Protein AF-A0A7S1F8K9-F1 (afdb_monomer)

Sequence (118 aa):
DEYELAQPRIRKLGMEPAPYLAFTSVLGFLLGFRTSQAFSRFWGGASAVYELTGGLYMAASNLMAFAHHGQASRDEIESFKQTIARLMSLLSAMMLTHLEGTDAMSPETGYDLLDLGS

Radius of gyration: 30.6 Å; Cα contacts (8 Å, |Δi|>4): 18; chains: 1; bounding box: 91×30×68 Å

Foldseek 3Di:
DDDPPPDPPPPPPPDDCVVVVVVVVVVVVVVVVVVVVVVVVVVVVVVVLVVVLVVLVVVLVVVLVVLVPDPDDPVVSVVVNVVSVVVSVVVNVLVVCVVVVVCVVDVVVNVVVVVPDD

Secondary structure (DSSP, 8-state):
----------------HHHHHHHHHHHHHHHHHHHHHHHHHHHHHHHHHHHHHHHHHHHHHHHHHHHHTSSS-HHHHHHHHHHHHHHHHHHHHHHHHHHTTGGGT-TTTTTTTT----

pLDDT: mean 79.93, std 15.25, range [38.28, 96.12]

Solvent-accessible surface area (backbone atoms only — not comparable to full-atom values): 7039 Å² total; per-residue (Å²): 130,88,77,89,71,77,74,77,85,69,75,74,71,89,67,68,64,63,65,56,52,54,51,50,50,54,47,50,51,52,50,51,52,52,48,52,55,51,50,52,50,50,51,54,51,54,52,50,54,51,51,50,53,50,50,51,52,52,52,53,50,52,52,50,54,53,52,68,76,48,93,66,55,72,67,57,40,51,53,49,48,54,50,52,52,51,53,53,51,50,52,52,50,51,55,50,47,57,70,72,44,54,59,80,76,39,81,76,54,67,61,47,77,76,54,82,78,124

Organism: Noctiluca scintillans (NCBI:txid2966)

Mean predicted aligned error: 12.71 Å

Nearest PDB structures (foldseek):
  4jlr-assembly2_C  TM=8.244E-01  e=2.618E+00  unclassified
  1jad-assembly1_B  TM=7.298E-01  e=5.157E+00  Meleagris gallopavo
  4dci-assembly2_H  TM=6.594E-01  e=5.157E+00  Parasynechococcus marenigrum WH 8102

Structure (mmCIF, N/CA/C/O backbone):
data_AF-A0A7S1F8K9-F1
#
_entry.id   AF-A0A7S1F8K9-F1
#
loop_
_atom_site.group_PDB
_atom_site.id
_atom_site.type_symbol
_atom_site.label_atom_id
_atom_site.label_alt_id
_atom_site.label_comp_id
_atom_site.label_asym_id
_atom_site.label_entity_id
_atom_site.label_seq_id
_atom_site.pdbx_PDB_ins_code
_atom_site.Cartn_x
_atom_site.Cartn_y
_atom_site.Cartn_z
_atom_site.occupancy
_atom_site.B_iso_or_equiv
_atom_site.auth_seq_id
_atom_site.auth_comp_id
_atom_site.auth_asym_id
_atom_site.auth_atom_id
_atom_site.pdbx_PDB_model_num
ATOM 1 N N . ASP A 1 1 ? 63.567 -21.023 -25.067 1.00 44.44 1 ASP A N 1
ATOM 2 C CA . ASP A 1 1 ? 63.054 -20.222 -26.194 1.00 44.44 1 ASP A CA 1
ATOM 3 C C . ASP A 1 1 ? 61.816 -20.915 -26.752 1.00 44.44 1 ASP A C 1
ATOM 5 O O . ASP A 1 1 ? 61.927 -21.773 -27.611 1.00 44.44 1 ASP A O 1
ATOM 9 N N . GLU A 1 2 ? 60.631 -20.798 -26.142 1.00 55.94 2 GLU A N 1
ATOM 10 C CA . GLU A 1 2 ? 59.872 -19.539 -25.987 1.00 55.94 2 GLU A CA 1
ATOM 11 C C . GLU A 1 2 ? 59.784 -18.908 -27.387 1.00 55.94 2 GLU A C 1
ATOM 13 O O . GLU A 1 2 ? 60.768 -18.392 -27.892 1.00 55.94 2 GLU A O 1
ATOM 18 N N . TYR A 1 3 ? 58.746 -19.132 -28.191 1.00 55.50 3 TYR A N 1
ATOM 19 C CA . TYR A 1 3 ? 57.438 -18.496 -28.067 1.00 55.50 3 TYR A CA 1
ATOM 20 C C . TYR A 1 3 ? 56.454 -19.146 -29.072 1.00 55.50 3 TYR A C 1
ATOM 22 O O . TYR A 1 3 ? 56.029 -18.522 -30.042 1.00 55.50 3 TYR A O 1
ATOM 30 N N . GLU A 1 4 ? 56.036 -20.397 -28.855 1.00 58.25 4 GLU A N 1
ATOM 31 C CA . GLU A 1 4 ? 54.765 -20.887 -29.421 1.00 58.25 4 GLU A CA 1
ATOM 32 C C . GLU A 1 4 ? 53.612 -20.368 -28.549 1.00 58.25 4 GLU A C 1
ATOM 34 O O . GLU A 1 4 ? 52.949 -21.106 -27.822 1.00 58.25 4 GLU A O 1
ATOM 39 N N . LEU A 1 5 ? 53.386 -19.051 -28.576 1.00 59.19 5 LEU A N 1
ATOM 40 C CA . LEU A 1 5 ? 52.175 -18.481 -27.998 1.00 59.19 5 LEU A CA 1
ATOM 41 C C . LEU A 1 5 ? 51.022 -18.780 -28.948 1.00 59.19 5 LEU A C 1
ATOM 43 O O . LEU A 1 5 ? 50.772 -18.060 -29.916 1.00 59.19 5 LEU A O 1
ATOM 47 N N . ALA A 1 6 ? 50.343 -19.885 -28.643 1.00 59.34 6 ALA A N 1
ATOM 48 C CA . ALA A 1 6 ? 49.021 -20.232 -29.122 1.00 59.34 6 ALA A CA 1
ATOM 49 C C . ALA A 1 6 ? 48.145 -18.976 -29.172 1.00 59.34 6 ALA A C 1
ATOM 51 O O . ALA A 1 6 ? 47.660 -18.492 -28.149 1.00 59.34 6 ALA A O 1
ATOM 52 N N . GLN A 1 7 ? 47.962 -18.424 -30.373 1.00 64.19 7 GLN A N 1
ATOM 53 C CA . GLN A 1 7 ? 47.040 -17.318 -30.553 1.00 64.19 7 GLN A CA 1
ATOM 54 C C . GLN A 1 7 ? 45.641 -17.839 -30.217 1.00 64.19 7 GLN A C 1
ATOM 56 O O . GLN A 1 7 ? 45.171 -18.777 -30.875 1.00 64.19 7 GLN A O 1
ATOM 61 N N . PRO A 1 8 ? 44.955 -17.283 -29.204 1.00 58.97 8 PRO A N 1
ATOM 62 C CA . PRO A 1 8 ? 43.599 -17.693 -28.922 1.00 58.97 8 PRO A CA 1
ATOM 63 C C . PRO A 1 8 ? 42.761 -17.279 -30.132 1.00 58.97 8 PRO A C 1
ATOM 65 O O . PRO A 1 8 ? 42.616 -16.096 -30.439 1.00 58.97 8 PRO A O 1
ATOM 68 N N . ARG A 1 9 ? 42.237 -18.277 -30.853 1.00 61.25 9 ARG A N 1
ATOM 69 C CA . ARG A 1 9 ? 41.324 -18.134 -31.994 1.00 61.25 9 ARG A CA 1
ATOM 70 C C . ARG A 1 9 ? 39.967 -17.622 -31.503 1.00 61.25 9 ARG A C 1
ATOM 72 O O . ARG A 1 9 ? 38.937 -18.259 -31.698 1.00 61.25 9 ARG A O 1
ATOM 79 N N . ILE A 1 10 ? 39.949 -16.470 -30.843 1.00 65.62 10 ILE A N 1
ATOM 80 C CA . ILE A 1 10 ? 38.723 -15.731 -30.589 1.00 65.62 10 ILE A CA 1
ATOM 81 C C . ILE A 1 10 ? 38.434 -15.018 -31.898 1.00 65.62 10 ILE A C 1
ATOM 83 O O . ILE A 1 10 ? 38.943 -13.934 -32.178 1.00 65.62 10 ILE A O 1
ATOM 87 N N . ARG A 1 11 ? 37.664 -15.696 -32.752 1.00 62.69 11 ARG A N 1
ATOM 88 C CA . ARG A 1 11 ? 37.062 -15.104 -33.940 1.00 62.69 11 ARG A CA 1
ATOM 89 C C . ARG A 1 11 ? 36.274 -13.892 -33.447 1.00 62.69 11 ARG A C 1
ATOM 91 O O . ARG A 1 11 ? 35.196 -14.060 -32.885 1.00 62.69 11 ARG A O 1
ATOM 98 N N . LYS A 1 12 ? 36.836 -12.687 -33.592 1.00 61.19 12 LYS A N 1
ATOM 99 C CA . LYS A 1 12 ? 36.096 -11.446 -33.375 1.00 61.19 12 LYS A CA 1
ATOM 100 C C . LYS A 1 12 ? 34.967 -11.473 -34.394 1.00 61.19 12 LYS A C 1
ATOM 102 O O . LYS A 1 12 ? 35.197 -11.274 -35.584 1.00 61.19 12 LYS A O 1
ATOM 107 N N . LEU A 1 13 ? 33.778 -11.863 -33.938 1.00 62.75 13 LEU A N 1
ATOM 108 C CA . LEU A 1 13 ? 32.545 -11.728 -34.695 1.00 62.75 13 LEU A CA 1
ATOM 109 C C . LEU A 1 13 ? 32.526 -10.262 -35.133 1.00 62.75 13 LEU A C 1
ATOM 111 O O . LEU A 1 13 ? 32.627 -9.395 -34.269 1.00 62.75 13 LEU A O 1
ATOM 115 N N . GLY A 1 14 ? 32.564 -9.998 -36.442 1.00 63.53 14 GLY A N 1
ATOM 116 C CA . GLY A 1 14 ? 32.732 -8.665 -37.037 1.00 63.53 14 GLY A CA 1
ATOM 117 C C . GLY A 1 14 ? 31.523 -7.757 -36.816 1.00 63.53 14 GLY A C 1
ATOM 118 O O . GLY A 1 14 ? 30.951 -7.241 -37.766 1.00 63.53 14 GLY A O 1
ATOM 119 N N . MET A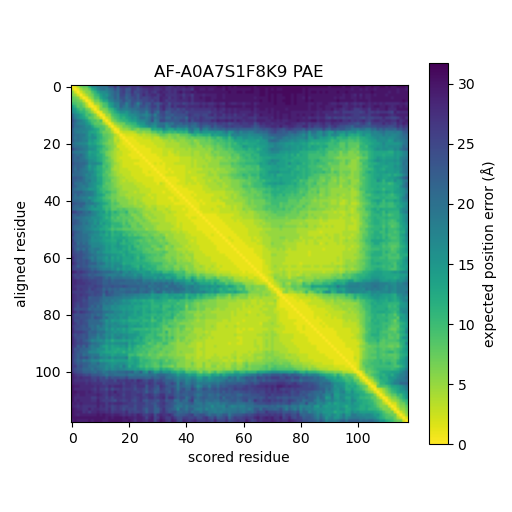 1 15 ? 31.095 -7.626 -35.566 1.00 66.31 15 MET A N 1
ATOM 120 C CA . MET A 1 15 ? 30.051 -6.734 -35.114 1.00 66.31 15 MET A CA 1
ATOM 121 C C . MET A 1 15 ? 30.705 -5.387 -34.841 1.00 66.31 15 MET A C 1
ATOM 123 O O . MET A 1 15 ? 31.571 -5.264 -33.972 1.00 66.31 15 MET A O 1
ATOM 127 N N . GLU A 1 16 ? 30.309 -4.380 -35.607 1.00 75.81 16 GLU A N 1
ATOM 128 C CA . GLU A 1 16 ? 30.687 -3.005 -35.324 1.00 75.81 16 GLU A CA 1
ATOM 129 C C . GLU A 1 16 ? 30.108 -2.612 -33.945 1.00 75.81 16 GLU A C 1
ATOM 131 O O . GLU A 1 16 ? 28.929 -2.867 -33.686 1.00 75.81 16 GLU A O 1
ATOM 136 N N . PRO A 1 17 ? 30.895 -2.029 -33.022 1.00 77.88 17 PRO A N 1
ATOM 137 C CA . PRO A 1 17 ? 30.419 -1.717 -31.670 1.00 77.88 17 PRO A CA 1
ATOM 138 C C . PRO A 1 17 ? 29.412 -0.554 -31.643 1.00 77.88 17 PRO A C 1
ATOM 140 O O . PRO A 1 17 ? 28.638 -0.429 -30.695 1.00 77.88 17 PRO A O 1
ATOM 143 N N . ALA A 1 18 ? 29.393 0.286 -32.682 1.00 82.12 18 ALA A N 1
ATOM 144 C CA . ALA A 1 18 ? 28.529 1.459 -32.790 1.00 82.12 18 ALA A CA 1
ATOM 145 C C . ALA A 1 18 ? 27.014 1.149 -32.703 1.00 82.12 18 ALA A C 1
ATOM 147 O O . ALA A 1 18 ? 26.348 1.741 -31.849 1.00 82.12 18 ALA A O 1
ATOM 148 N N . PRO A 1 19 ? 26.441 0.213 -33.491 1.00 86.44 19 PRO A N 1
ATOM 149 C CA . PRO A 1 19 ? 25.023 -0.140 -33.387 1.00 86.44 19 PRO A CA 1
ATOM 150 C C . PRO A 1 19 ? 24.647 -0.730 -32.023 1.00 86.44 19 PRO A C 1
ATOM 152 O O . PRO A 1 19 ? 23.567 -0.443 -31.513 1.00 86.44 19 PRO A O 1
ATOM 155 N N . TYR A 1 20 ? 25.535 -1.504 -31.392 1.00 87.25 20 TYR A N 1
ATOM 156 C CA . TYR A 1 20 ? 25.281 -2.076 -30.066 1.00 87.25 20 TYR A CA 1
ATOM 157 C C . TYR A 1 20 ? 25.228 -1.001 -28.971 1.00 87.25 20 TYR A C 1
ATOM 159 O O . TYR A 1 20 ? 24.355 -1.040 -28.101 1.00 87.25 20 TYR A O 1
ATOM 167 N N . LEU A 1 21 ? 26.121 -0.010 -29.035 1.00 89.56 21 LEU A N 1
ATOM 168 C CA . LEU A 1 21 ? 26.129 1.126 -28.111 1.00 89.56 21 LEU A CA 1
ATOM 169 C C . LEU A 1 21 ? 24.886 2.004 -28.279 1.00 89.56 21 LEU A C 1
ATOM 171 O O . LEU A 1 21 ? 24.259 2.359 -27.283 1.00 89.56 21 LEU A O 1
ATOM 175 N N . ALA A 1 22 ? 24.498 2.307 -29.522 1.00 89.81 22 ALA A N 1
ATOM 176 C CA . ALA A 1 22 ? 23.282 3.066 -29.811 1.00 89.81 22 ALA A CA 1
ATO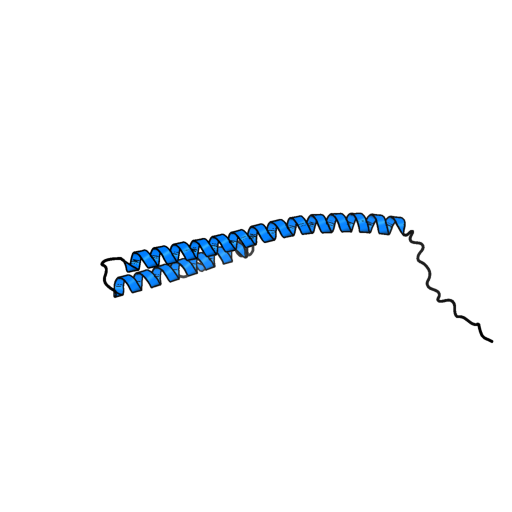M 177 C C . ALA A 1 22 ? 22.016 2.320 -29.355 1.00 89.81 22 ALA A C 1
ATOM 179 O O . ALA A 1 22 ? 21.105 2.913 -28.784 1.00 89.81 22 ALA A O 1
ATOM 180 N N . PHE A 1 23 ? 21.967 1.003 -29.550 1.00 91.50 23 PHE A N 1
ATOM 181 C CA . PHE A 1 23 ? 20.854 0.184 -29.080 1.00 91.50 23 PHE A CA 1
ATOM 182 C C . PHE A 1 23 ? 20.779 0.141 -27.548 1.00 91.50 23 PHE A C 1
ATOM 184 O O . PHE A 1 23 ? 19.717 0.354 -26.964 1.00 91.50 23 PHE A O 1
ATOM 191 N N . THR A 1 24 ? 21.916 -0.070 -26.883 1.00 93.12 24 THR A N 1
ATOM 192 C CA . THR A 1 24 ? 21.996 -0.126 -25.417 1.00 93.12 24 THR A CA 1
ATOM 193 C C . THR A 1 24 ? 21.674 1.225 -24.778 1.00 93.12 24 THR A C 1
ATOM 195 O O . THR A 1 24 ? 21.047 1.257 -23.723 1.00 93.12 24 THR A O 1
ATOM 198 N N . SER A 1 25 ? 22.040 2.346 -25.409 1.00 91.50 25 SER A N 1
ATOM 199 C CA . SER A 1 25 ? 21.710 3.680 -24.895 1.00 91.50 25 SER A CA 1
ATOM 200 C C . SER A 1 25 ? 20.209 3.970 -24.974 1.00 91.50 25 SER A C 1
ATOM 202 O O . SER A 1 25 ? 19.627 4.431 -23.991 1.00 91.50 25 SER A O 1
ATOM 204 N N . VAL A 1 26 ? 19.558 3.623 -26.090 1.00 95.25 26 VAL A N 1
ATOM 205 C CA . VAL A 1 26 ? 18.100 3.744 -26.248 1.00 95.25 26 VAL A CA 1
ATOM 206 C C . VAL A 1 26 ? 17.369 2.834 -25.260 1.00 95.25 26 VAL A C 1
ATOM 208 O O . VAL A 1 26 ? 16.430 3.279 -24.600 1.00 95.25 26 VAL A O 1
ATOM 211 N N . LEU A 1 27 ? 17.819 1.586 -25.099 1.00 95.38 27 LEU A N 1
ATOM 212 C CA . LEU A 1 27 ? 17.263 0.672 -24.100 1.00 95.38 27 LEU A CA 1
ATOM 213 C C . LEU A 1 27 ? 17.454 1.185 -22.674 1.00 95.38 27 LEU A C 1
ATOM 215 O O . LEU A 1 27 ? 16.517 1.124 -21.884 1.00 95.38 27 LEU A O 1
ATOM 219 N N . GLY A 1 28 ? 18.636 1.708 -22.346 1.00 94.56 28 GLY A N 1
ATOM 220 C CA . GLY A 1 28 ? 18.925 2.279 -21.034 1.00 94.56 28 GLY A CA 1
ATOM 221 C C . GLY A 1 28 ? 18.000 3.451 -20.711 1.00 94.56 28 GLY A C 1
ATOM 222 O O . GLY A 1 28 ? 17.412 3.493 -19.630 1.00 94.56 28 GLY A O 1
ATOM 223 N N . PHE A 1 29 ? 17.796 4.353 -21.674 1.00 94.94 29 PHE A N 1
ATOM 224 C CA . PHE A 1 29 ? 16.850 5.459 -21.536 1.00 94.94 29 PHE A CA 1
ATOM 225 C C . PHE A 1 29 ? 15.409 4.964 -21.349 1.00 94.94 29 PHE A C 1
ATOM 227 O O . PHE A 1 29 ? 14.730 5.372 -20.406 1.00 94.94 29 PHE A O 1
ATOM 234 N N . LEU A 1 30 ? 14.946 4.056 -22.213 1.00 95.75 30 LEU A N 1
ATOM 235 C CA . LEU A 1 30 ? 13.575 3.547 -22.177 1.00 95.75 30 LEU A CA 1
ATOM 236 C C . LEU A 1 30 ? 13.290 2.771 -20.888 1.00 95.75 30 LEU A C 1
ATOM 238 O O . LEU A 1 30 ? 12.229 2.942 -20.285 1.00 95.75 30 LEU A O 1
ATOM 242 N N . LEU A 1 31 ? 14.242 1.954 -20.436 1.00 96.12 31 LEU A N 1
ATOM 243 C CA . LEU A 1 31 ? 14.139 1.210 -19.187 1.00 96.12 31 LEU A CA 1
ATOM 244 C C . LEU A 1 31 ? 14.085 2.158 -17.988 1.00 96.12 31 LEU A C 1
ATOM 246 O O . LEU A 1 31 ? 13.216 1.997 -17.133 1.00 96.12 31 LEU A O 1
ATOM 250 N N . GLY A 1 32 ? 14.957 3.168 -17.944 1.00 95.69 32 GLY A N 1
ATOM 251 C CA . GLY A 1 32 ? 14.945 4.186 -16.894 1.00 95.69 32 GLY A CA 1
ATOM 252 C C . GLY A 1 32 ? 13.617 4.944 -16.841 1.00 95.69 32 GLY A C 1
ATOM 253 O O . 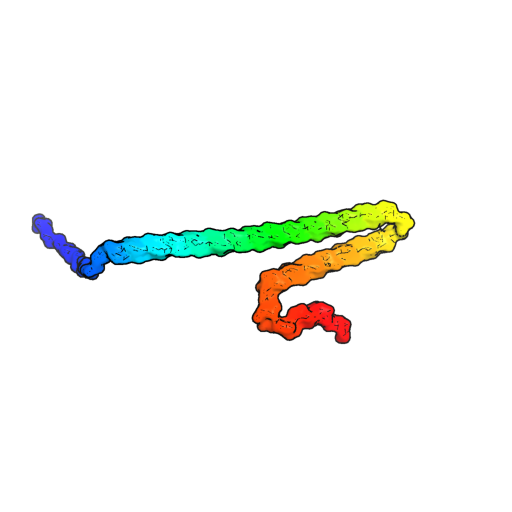GLY A 1 32 ? 13.004 5.048 -15.779 1.00 95.69 32 GLY A O 1
ATOM 254 N N . PHE A 1 33 ? 13.114 5.393 -17.993 1.00 93.94 33 PHE A N 1
ATOM 255 C CA . PHE A 1 33 ? 11.842 6.110 -18.082 1.00 93.94 33 PHE A CA 1
ATOM 256 C C . PHE A 1 33 ? 10.648 5.241 -17.667 1.00 93.94 33 PHE A C 1
ATOM 258 O O . PHE A 1 33 ? 9.807 5.670 -16.875 1.00 93.94 33 PHE A O 1
ATOM 265 N N . ARG A 1 34 ? 10.594 3.988 -18.135 1.00 94.12 34 ARG A N 1
ATOM 266 C CA . ARG A 1 34 ? 9.548 3.031 -17.746 1.00 94.12 34 ARG A CA 1
ATOM 267 C C . ARG A 1 34 ? 9.589 2.734 -16.249 1.00 94.12 34 ARG A C 1
ATOM 269 O O . ARG A 1 34 ? 8.542 2.687 -15.607 1.00 94.12 34 ARG A O 1
ATOM 276 N N . THR A 1 35 ? 10.786 2.557 -15.698 1.00 95.00 35 THR A N 1
ATOM 277 C CA . THR A 1 35 ? 10.981 2.276 -14.271 1.00 95.00 35 THR A CA 1
ATOM 278 C C . THR A 1 35 ? 10.550 3.465 -13.425 1.00 95.00 35 THR A C 1
ATOM 280 O O . THR A 1 35 ? 9.840 3.279 -12.445 1.00 95.00 35 THR A O 1
ATOM 283 N N . SER A 1 36 ? 10.893 4.688 -13.835 1.00 93.31 36 SER A N 1
ATOM 284 C CA . SER A 1 36 ? 10.465 5.911 -13.151 1.00 93.31 36 SER A CA 1
ATOM 285 C C . SER A 1 36 ? 8.937 6.038 -13.099 1.00 93.31 36 SER A C 1
ATOM 287 O O . SER A 1 36 ? 8.374 6.284 -12.032 1.00 93.31 36 SER A O 1
ATOM 289 N N . GLN A 1 37 ? 8.248 5.781 -14.217 1.00 93.00 37 GLN A N 1
ATOM 290 C CA . GLN A 1 37 ? 6.783 5.793 -14.245 1.00 93.00 37 GLN A CA 1
ATOM 291 C C . GLN A 1 37 ? 6.167 4.703 -13.362 1.00 93.00 37 GLN A C 1
ATOM 293 O O . GLN A 1 37 ? 5.226 4.975 -12.615 1.00 93.00 37 GLN A O 1
ATOM 298 N N . ALA A 1 38 ? 6.691 3.477 -13.424 1.00 91.62 38 ALA A N 1
ATOM 299 C CA . ALA A 1 38 ? 6.216 2.377 -12.589 1.00 91.62 38 ALA A CA 1
ATOM 300 C C . ALA A 1 38 ? 6.430 2.672 -11.096 1.00 91.62 38 ALA A C 1
ATOM 302 O O . ALA A 1 38 ? 5.524 2.471 -10.291 1.00 91.62 38 ALA A O 1
ATOM 303 N N . PHE A 1 39 ? 7.592 3.222 -10.739 1.00 93.31 39 PHE A N 1
ATOM 304 C CA . PHE A 1 39 ? 7.931 3.605 -9.373 1.00 93.31 39 PHE A CA 1
ATOM 305 C C . PHE A 1 39 ? 7.007 4.700 -8.836 1.00 93.31 39 PHE A C 1
ATOM 307 O O . PHE A 1 39 ? 6.524 4.592 -7.713 1.00 93.31 39 PHE A O 1
ATOM 314 N N . SER A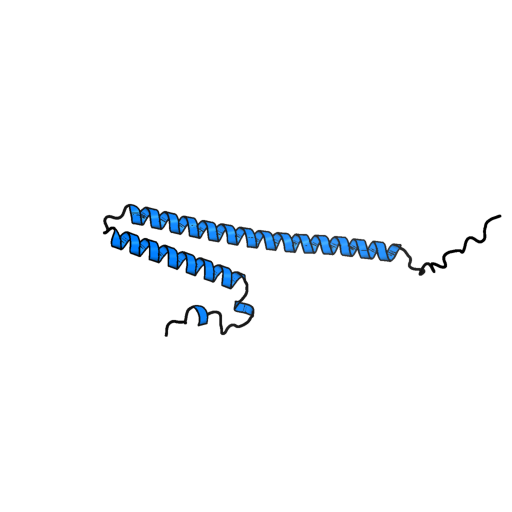 1 40 ? 6.705 5.720 -9.647 1.00 93.00 40 SER A N 1
ATOM 315 C CA . SER A 1 40 ? 5.762 6.779 -9.272 1.00 93.00 40 SER A CA 1
ATOM 316 C C . SER A 1 40 ? 4.363 6.225 -8.989 1.00 93.00 40 SER A C 1
ATOM 318 O O . SER A 1 40 ? 3.764 6.577 -7.974 1.00 93.00 40 SER A O 1
ATOM 320 N N . ARG A 1 41 ? 3.858 5.311 -9.831 1.00 90.06 41 ARG A N 1
ATOM 321 C CA . ARG A 1 41 ? 2.553 4.665 -9.606 1.00 90.06 41 ARG A CA 1
ATOM 322 C C . ARG A 1 41 ? 2.551 3.781 -8.363 1.00 90.06 41 ARG A C 1
ATOM 324 O O . ARG A 1 41 ? 1.598 3.836 -7.594 1.00 90.06 41 ARG A O 1
ATOM 331 N N . PHE A 1 42 ? 3.614 3.003 -8.160 1.00 90.44 42 PHE A N 1
ATOM 332 C CA . PHE A 1 42 ? 3.765 2.154 -6.981 1.00 90.44 42 PHE A CA 1
ATOM 333 C C . PHE A 1 42 ? 3.732 2.980 -5.694 1.00 90.44 42 PHE A C 1
ATOM 335 O O . PHE A 1 42 ? 2.944 2.688 -4.801 1.00 90.44 42 PHE A O 1
ATOM 342 N N . TRP A 1 43 ? 4.527 4.050 -5.624 1.00 92.44 43 TRP A N 1
ATOM 343 C CA . TRP A 1 43 ? 4.540 4.928 -4.456 1.00 92.44 43 TRP A CA 1
ATOM 344 C C . TRP A 1 43 ? 3.225 5.676 -4.259 1.00 92.44 43 TRP A C 1
ATOM 346 O O . TRP A 1 43 ? 2.786 5.822 -3.124 1.00 92.44 43 TRP A O 1
ATOM 356 N N . GLY A 1 44 ? 2.571 6.107 -5.340 1.00 92.00 44 GLY A N 1
ATOM 357 C CA . GLY A 1 44 ? 1.237 6.702 -5.259 1.00 92.00 44 GLY A CA 1
ATOM 358 C C . GLY A 1 44 ? 0.216 5.746 -4.634 1.00 92.00 44 GLY A C 1
ATOM 359 O O . GLY A 1 44 ? -0.515 6.138 -3.729 1.00 92.00 44 GLY A O 1
ATOM 360 N N . GLY A 1 45 ? 0.217 4.478 -5.060 1.00 87.81 45 GLY A N 1
ATOM 361 C CA . GLY A 1 45 ? -0.638 3.440 -4.481 1.00 87.81 45 GLY A CA 1
ATOM 362 C C . GLY A 1 45 ? -0.288 3.123 -3.025 1.00 87.81 45 GLY A C 1
ATOM 363 O O . GLY A 1 45 ? -1.169 3.111 -2.171 1.00 87.81 45 GLY A O 1
ATOM 364 N N . ALA A 1 46 ? 0.997 2.930 -2.718 1.00 89.31 46 ALA A N 1
ATOM 365 C CA . ALA A 1 46 ? 1.461 2.625 -1.365 1.00 89.31 46 ALA A CA 1
ATOM 366 C C . ALA A 1 46 ? 1.092 3.731 -0.360 1.00 89.31 46 ALA A C 1
ATOM 368 O O . ALA A 1 46 ? 0.595 3.438 0.728 1.00 89.31 46 ALA A O 1
ATOM 369 N N . SER A 1 47 ? 1.275 4.999 -0.739 1.00 91.38 47 SER A N 1
ATOM 370 C CA . SER A 1 47 ? 0.884 6.141 0.092 1.00 91.38 47 SER A CA 1
ATOM 371 C C . SER A 1 47 ? -0.627 6.190 0.329 1.00 91.38 47 SER A C 1
ATOM 373 O O . SER A 1 47 ? -1.048 6.402 1.463 1.00 91.38 47 SER A O 1
ATOM 375 N N . ALA A 1 48 ? -1.442 5.933 -0.700 1.00 89.19 48 ALA A N 1
ATOM 376 C CA . ALA A 1 48 ? -2.900 5.923 -0.568 1.00 89.19 48 ALA A CA 1
ATOM 377 C C . ALA A 1 48 ? -3.395 4.842 0.413 1.00 89.19 48 ALA A C 1
ATOM 379 O O . ALA A 1 48 ? -4.270 5.102 1.236 1.00 89.19 48 ALA A O 1
ATOM 380 N N . VAL A 1 49 ? -2.802 3.642 0.381 1.00 88.81 49 VAL A N 1
ATOM 381 C CA . VAL A 1 49 ? -3.125 2.556 1.329 1.00 88.81 49 VAL A CA 1
ATOM 382 C C . VAL A 1 49 ? -2.760 2.935 2.760 1.00 88.81 49 VAL A C 1
ATOM 384 O O . VAL A 1 49 ? -3.512 2.656 3.700 1.00 88.81 49 VAL A O 1
ATOM 387 N N . TYR A 1 50 ? -1.609 3.582 2.937 1.00 90.38 50 TYR A N 1
ATOM 388 C CA . TYR A 1 50 ? -1.163 4.030 4.249 1.00 90.38 50 TYR A CA 1
ATOM 389 C C . TYR A 1 50 ? -2.093 5.107 4.825 1.00 90.38 50 TYR A C 1
ATOM 391 O O . TYR A 1 50 ? -2.489 5.023 5.988 1.00 90.38 50 TYR A O 1
ATOM 399 N N . GLU A 1 51 ? -2.498 6.078 4.003 1.00 92.69 51 GLU A N 1
ATOM 400 C CA . GLU A 1 51 ? -3.443 7.129 4.390 1.00 92.69 51 GLU A CA 1
ATOM 401 C C . GLU A 1 51 ? -4.810 6.552 4.776 1.00 92.69 51 GLU A C 1
ATOM 403 O O . GLU A 1 51 ? -5.348 6.890 5.830 1.00 92.69 51 GLU A O 1
ATOM 408 N N . LEU A 1 52 ? -5.332 5.615 3.983 1.00 90.06 52 LEU A N 1
ATOM 409 C CA . LEU A 1 52 ? -6.582 4.911 4.261 1.00 90.06 52 LEU A CA 1
ATOM 410 C C . LEU A 1 52 ? -6.537 4.165 5.601 1.00 90.06 52 LEU A C 1
ATOM 412 O O . LEU A 1 52 ? -7.431 4.318 6.433 1.00 90.06 52 LEU A O 1
ATOM 416 N N . THR A 1 53 ? -5.474 3.392 5.833 1.00 89.38 53 THR A N 1
ATOM 417 C CA . THR A 1 53 ? -5.289 2.634 7.080 1.00 89.38 53 THR A CA 1
ATOM 418 C C . THR A 1 53 ? -5.171 3.574 8.283 1.00 89.38 53 THR A C 1
ATOM 420 O O . THR A 1 53 ? -5.769 3.328 9.332 1.00 89.38 53 THR A O 1
ATOM 423 N N . GLY A 1 54 ? -4.456 4.692 8.125 1.00 91.06 54 GLY A N 1
ATOM 424 C CA . GLY A 1 54 ? -4.378 5.744 9.138 1.00 91.06 54 GLY A CA 1
ATOM 425 C C . GLY A 1 54 ? -5.738 6.390 9.422 1.00 91.06 54 GLY A C 1
ATOM 426 O O . GLY A 1 54 ? -6.102 6.572 10.583 1.00 91.06 54 GLY A O 1
ATOM 427 N N . GLY A 1 55 ? -6.521 6.680 8.379 1.00 91.25 55 GLY A N 1
ATOM 428 C CA . GLY A 1 55 ? -7.874 7.228 8.484 1.00 91.25 55 GLY A CA 1
ATOM 429 C C . GLY A 1 55 ? -8.829 6.299 9.230 1.00 91.25 55 GLY A C 1
ATOM 430 O O . GLY A 1 55 ? -9.530 6.739 10.143 1.00 91.25 55 GLY A O 1
ATOM 431 N N . LEU A 1 56 ? -8.797 5.002 8.914 1.00 90.44 56 LEU A N 1
ATOM 432 C CA . LEU A 1 56 ? -9.548 3.977 9.638 1.00 90.44 56 LEU A CA 1
ATOM 433 C C . LEU A 1 56 ? -9.162 3.942 11.118 1.00 90.44 56 LEU A C 1
ATOM 435 O O . LEU A 1 56 ? -10.027 3.968 11.991 1.00 90.44 56 LEU A O 1
ATOM 439 N N . TYR A 1 57 ? -7.865 3.927 11.420 1.00 90.56 57 TYR A N 1
ATOM 440 C CA . TYR A 1 57 ? -7.395 3.906 12.800 1.00 90.56 57 TYR A CA 1
ATOM 441 C C . TYR A 1 57 ? -7.853 5.144 13.585 1.00 90.56 57 TYR A C 1
ATOM 443 O O . TYR A 1 57 ? -8.351 5.025 14.707 1.00 90.56 57 TYR A O 1
ATOM 451 N N . MET A 1 58 ? -7.753 6.334 12.985 1.00 93.19 58 MET A N 1
ATOM 452 C CA . MET A 1 58 ? -8.241 7.573 13.597 1.00 93.19 58 MET A CA 1
ATOM 453 C C . MET A 1 58 ? -9.755 7.543 13.829 1.00 93.19 58 MET A C 1
ATOM 455 O O . MET A 1 58 ? -10.212 7.914 14.910 1.00 93.19 58 MET A O 1
ATOM 459 N N . ALA A 1 59 ? -10.535 7.065 12.856 1.00 91.44 59 ALA A N 1
ATOM 460 C CA . ALA A 1 59 ? -11.983 6.941 12.988 1.00 91.44 59 ALA A CA 1
ATOM 461 C C . ALA A 1 59 ? -12.371 5.975 14.121 1.00 91.44 59 ALA A C 1
ATOM 463 O O . ALA A 1 59 ? -13.204 6.319 14.962 1.00 91.44 59 ALA A O 1
ATOM 464 N N . ALA A 1 60 ? -11.722 4.808 14.195 1.00 91.25 60 ALA A N 1
ATOM 465 C CA . ALA A 1 60 ? -11.934 3.833 15.263 1.00 91.25 60 ALA A CA 1
ATOM 466 C C . ALA A 1 60 ? -11.582 4.413 16.642 1.00 91.25 60 ALA A C 1
ATOM 468 O O . ALA A 1 60 ? -12.357 4.274 17.588 1.00 91.25 60 ALA A O 1
ATOM 469 N N . SER A 1 61 ? -10.443 5.105 16.747 1.00 91.19 61 SER A N 1
ATOM 470 C CA . SER A 1 61 ? -9.986 5.746 17.985 1.00 91.19 61 SER A CA 1
ATOM 471 C C . SER A 1 61 ? -10.958 6.828 18.467 1.00 91.19 61 SER A C 1
ATOM 473 O O . SER A 1 61 ? -11.352 6.834 19.635 1.00 91.19 61 SER A O 1
ATOM 475 N N . ASN A 1 62 ? -11.430 7.695 17.566 1.00 92.19 62 ASN A N 1
ATOM 476 C CA . ASN A 1 62 ? -12.411 8.728 17.905 1.00 92.19 62 ASN A CA 1
ATOM 477 C C . ASN A 1 62 ? -13.735 8.118 18.376 1.00 92.19 62 ASN A C 1
ATOM 479 O O . ASN A 1 62 ? -14.306 8.556 19.375 1.00 92.19 62 ASN A O 1
ATOM 483 N N . LEU A 1 63 ? -14.208 7.073 17.695 1.00 90.06 63 LEU A N 1
ATOM 484 C CA . LEU A 1 63 ? -15.457 6.405 18.046 1.00 90.06 63 LEU A CA 1
ATOM 485 C C . LEU A 1 63 ? -15.363 5.686 19.402 1.00 90.06 63 LEU A C 1
ATOM 487 O O . LEU A 1 63 ? -16.285 5.757 20.214 1.00 90.06 63 LEU A O 1
ATOM 491 N N . MET A 1 64 ? -14.212 5.073 19.685 1.00 87.44 64 MET A N 1
ATOM 492 C CA . MET A 1 64 ? -13.878 4.488 20.984 1.00 87.44 64 MET A CA 1
ATOM 493 C C . MET A 1 64 ? -13.850 5.544 22.101 1.00 87.44 64 MET A C 1
ATOM 495 O O . MET A 1 64 ? -14.369 5.307 23.195 1.00 87.44 64 MET A O 1
ATOM 499 N N . ALA A 1 65 ? -13.264 6.714 21.833 1.00 89.56 65 ALA A N 1
ATOM 500 C CA . ALA A 1 65 ? -13.183 7.818 22.786 1.00 89.56 65 ALA A 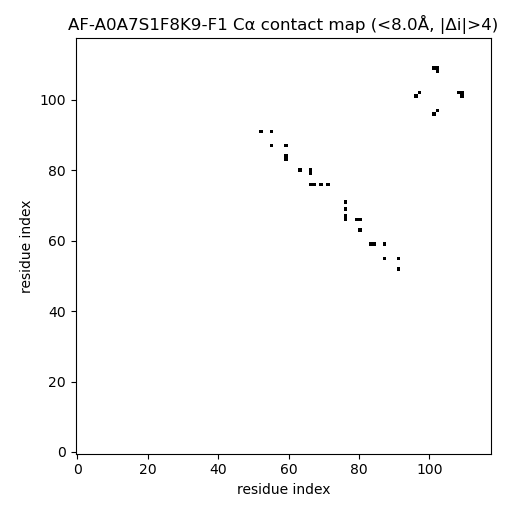CA 1
ATOM 501 C C . ALA A 1 65 ? -14.566 8.409 23.111 1.00 89.56 65 ALA A C 1
ATOM 503 O O . ALA A 1 65 ? -14.845 8.710 24.277 1.00 89.56 65 ALA A O 1
ATOM 504 N N . PHE A 1 66 ? -15.455 8.512 22.115 1.00 87.06 66 PHE A N 1
ATOM 505 C CA . PHE A 1 66 ? -16.848 8.914 22.327 1.00 87.06 66 PHE A CA 1
ATOM 506 C C . PHE A 1 66 ? -17.640 7.872 23.114 1.00 87.06 66 PHE A C 1
ATOM 508 O O . PHE A 1 66 ? -18.347 8.232 24.054 1.00 87.06 66 PHE A O 1
ATOM 515 N N . ALA A 1 67 ? -17.464 6.584 22.810 1.00 85.44 67 ALA A N 1
ATOM 516 C CA . ALA A 1 67 ? -18.096 5.506 23.569 1.00 85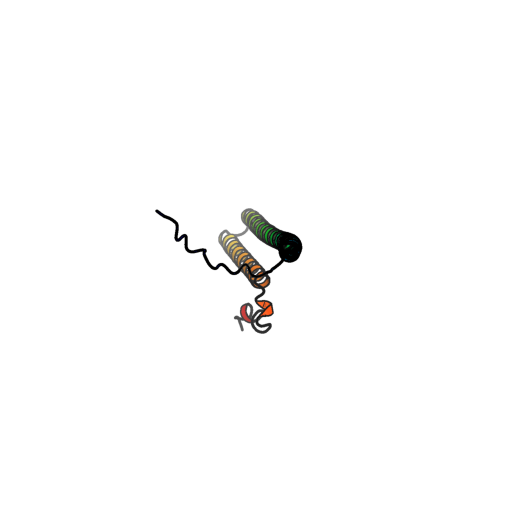.44 67 ALA A CA 1
ATOM 517 C C . ALA A 1 67 ? -17.665 5.495 25.045 1.00 85.44 67 ALA A C 1
ATOM 519 O O . ALA A 1 67 ? -18.445 5.117 25.913 1.00 85.44 67 ALA A O 1
ATOM 520 N N . HIS A 1 68 ? -16.441 5.939 25.351 1.00 82.44 68 HIS A N 1
ATOM 521 C CA . HIS A 1 68 ? -15.950 6.031 26.726 1.00 82.44 68 HIS A CA 1
ATOM 522 C C . HIS A 1 68 ? -16.618 7.142 27.555 1.00 82.44 68 HIS A C 1
ATOM 524 O O . HIS A 1 68 ? -16.742 6.988 28.766 1.00 82.44 68 HIS A O 1
ATOM 530 N N . HIS A 1 69 ? -17.062 8.233 26.923 1.00 82.06 69 HIS A N 1
ATOM 531 C CA . HIS A 1 69 ? -17.732 9.356 27.598 1.00 82.06 69 HIS A CA 1
ATOM 532 C C . HIS A 1 69 ? -19.264 9.215 27.650 1.00 82.06 69 HIS A C 1
ATOM 534 O O . HIS A 1 69 ? -19.946 10.087 28.190 1.00 82.06 69 HIS A O 1
ATOM 540 N N . GLY A 1 70 ? -19.818 8.139 27.085 1.00 79.75 70 GLY A N 1
ATOM 541 C CA . GLY A 1 70 ? -21.251 7.863 27.114 1.00 79.75 70 GLY A CA 1
ATOM 542 C C . GLY A 1 70 ? -21.754 7.488 28.511 1.00 79.75 70 GLY A C 1
ATOM 543 O O . GLY A 1 70 ? -21.044 6.876 29.302 1.00 79.75 70 GLY A O 1
ATOM 544 N N . GLN A 1 71 ? -23.015 7.816 28.803 1.00 82.06 71 GLN A N 1
ATOM 545 C CA . GLN A 1 71 ? -23.694 7.466 30.063 1.00 82.06 71 GLN A CA 1
ATOM 546 C C . GLN A 1 71 ? -24.268 6.031 30.079 1.00 82.06 71 GLN A C 1
ATOM 548 O O . GLN A 1 71 ? -25.067 5.698 30.951 1.00 82.06 71 GLN A O 1
ATOM 553 N N . ALA A 1 72 ? -23.905 5.197 29.100 1.00 83.38 72 ALA A N 1
ATOM 554 C CA . ALA A 1 72 ? -24.422 3.839 28.933 1.00 83.38 72 ALA A CA 1
ATOM 555 C C . ALA A 1 72 ? -23.790 2.841 29.921 1.00 83.38 72 ALA A C 1
ATOM 557 O O . ALA A 1 72 ? -22.782 3.131 30.574 1.00 83.38 72 ALA A O 1
ATOM 558 N N . SER A 1 73 ? -24.371 1.642 30.02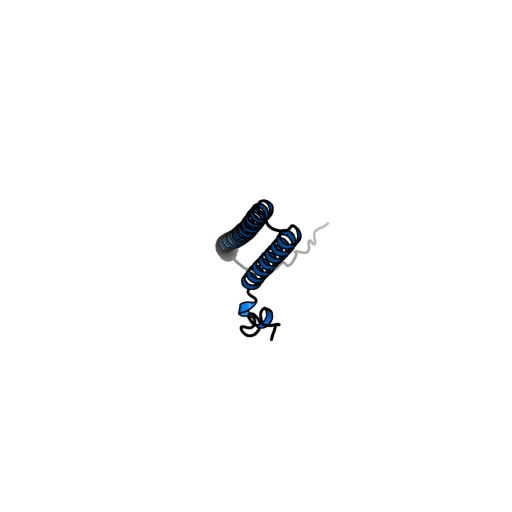1 1.00 84.56 73 SER A N 1
ATOM 559 C CA . SER A 1 73 ? -23.807 0.573 30.846 1.00 84.56 73 SER A CA 1
ATOM 560 C C . SER A 1 73 ? -22.428 0.148 30.328 1.00 84.56 73 SER A C 1
ATOM 562 O O . SER A 1 73 ? -22.158 0.172 29.126 1.00 84.56 73 SER A O 1
ATOM 564 N N . ARG A 1 74 ? -21.544 -0.298 31.231 1.00 82.38 74 ARG A N 1
ATOM 565 C CA . ARG A 1 74 ? -20.205 -0.790 30.858 1.00 82.38 74 ARG A CA 1
ATOM 566 C C . ARG A 1 74 ? -20.269 -1.945 29.855 1.00 82.38 74 ARG A C 1
ATOM 568 O O . ARG A 1 74 ? -19.426 -1.995 28.964 1.00 82.38 74 ARG A O 1
ATOM 575 N N . ASP A 1 75 ? -21.280 -2.804 29.965 1.00 86.44 75 ASP A N 1
ATOM 576 C CA . ASP A 1 75 ? -21.484 -3.937 29.054 1.00 86.44 75 ASP A CA 1
ATOM 577 C C . ASP A 1 75 ? -21.899 -3.482 27.647 1.00 86.44 75 ASP A C 1
ATOM 579 O O . ASP A 1 75 ? -21.441 -4.035 26.648 1.00 86.44 75 ASP A O 1
ATOM 583 N N . GLU A 1 76 ? -22.715 -2.429 27.546 1.00 85.44 76 GLU A N 1
ATOM 584 C CA . GLU A 1 76 ? -23.128 -1.852 26.260 1.00 85.44 76 GLU A CA 1
ATOM 585 C C . GLU A 1 76 ? -21.956 -1.153 25.570 1.00 85.44 76 GLU A C 1
ATOM 587 O O . GLU A 1 76 ? -21.760 -1.302 24.364 1.00 85.44 76 GLU A O 1
ATOM 592 N N . ILE A 1 77 ? -21.135 -0.440 26.348 1.00 87.56 77 ILE A N 1
ATOM 593 C CA . ILE A 1 77 ? -19.907 0.185 25.857 1.00 87.56 77 ILE A CA 1
ATOM 594 C C . ILE A 1 77 ? -18.951 -0.894 25.338 1.00 87.56 77 ILE A C 1
ATOM 596 O O . ILE A 1 77 ? -18.414 -0.749 24.247 1.00 87.56 77 ILE A O 1
ATOM 600 N N . GLU A 1 78 ? -18.746 -1.987 26.071 1.00 87.31 78 GLU A N 1
ATOM 601 C CA . GLU A 1 78 ? -17.855 -3.070 25.641 1.00 87.31 78 GLU A CA 1
ATOM 602 C C . GLU A 1 78 ? -18.358 -3.767 24.364 1.00 87.31 78 GLU A C 1
ATOM 604 O O . GLU A 1 78 ? -17.595 -3.939 23.411 1.00 87.31 78 GLU A O 1
ATOM 609 N N . SER A 1 79 ? -19.657 -4.068 24.284 1.00 89.25 79 SER A N 1
ATOM 610 C CA . SER A 1 79 ? -20.286 -4.636 23.083 1.00 89.25 79 SER A CA 1
ATOM 611 C C . SER A 1 79 ? -20.147 -3.718 21.858 1.00 89.25 79 SER A C 1
ATOM 613 O O . SER A 1 79 ? -19.790 -4.160 20.758 1.00 89.25 79 SER A O 1
ATOM 615 N N . PHE A 1 80 ? -20.340 -2.409 22.049 1.00 87.62 80 PHE A N 1
ATOM 616 C CA . PHE A 1 80 ? -20.162 -1.415 20.993 1.00 87.62 80 PHE A CA 1
ATOM 617 C C . PHE A 1 80 ? -18.720 -1.385 20.476 1.00 87.62 80 PHE A C 1
ATOM 619 O O . PHE A 1 80 ? -18.485 -1.451 19.270 1.00 87.62 80 PHE A O 1
ATOM 626 N N . LYS A 1 81 ? -17.737 -1.353 21.380 1.00 88.50 81 LYS A N 1
ATOM 627 C CA . LYS A 1 81 ? -16.310 -1.335 21.027 1.00 88.50 81 LYS A CA 1
ATOM 628 C C . LYS A 1 81 ? -15.904 -2.567 20.224 1.00 88.50 81 LYS A C 1
ATOM 630 O O . LYS A 1 81 ? -15.208 -2.441 19.218 1.00 88.50 81 LYS A O 1
ATOM 635 N N . GLN A 1 82 ? -16.380 -3.744 20.628 1.00 90.50 82 GLN A N 1
ATOM 636 C CA . GLN A 1 82 ? -16.137 -4.991 19.904 1.00 90.50 82 GLN A CA 1
ATOM 637 C C . GLN A 1 82 ? -16.776 -4.983 18.512 1.00 90.50 82 GLN A C 1
ATOM 639 O O . GLN A 1 82 ? -16.166 -5.457 17.553 1.00 90.50 82 GLN A O 1
ATOM 644 N N . THR A 1 83 ? -17.973 -4.409 18.380 1.00 91.12 83 THR A N 1
ATOM 645 C CA . THR A 1 83 ? -18.664 -4.274 17.090 1.00 91.12 83 THR A CA 1
ATOM 646 C C . THR A 1 83 ? -17.890 -3.357 16.146 1.00 91.12 83 THR A C 1
ATOM 648 O O . THR A 1 83 ? -17.616 -3.735 15.008 1.00 91.12 83 THR A O 1
ATOM 651 N N . ILE A 1 84 ? -17.455 -2.191 16.630 1.00 91.00 84 ILE A N 1
ATOM 652 C CA . ILE A 1 84 ? -16.637 -1.257 15.849 1.00 91.00 84 ILE A CA 1
ATOM 653 C C . ILE A 1 84 ? -15.311 -1.893 15.437 1.00 91.00 84 ILE A C 1
ATOM 655 O O . ILE A 1 84 ? -14.952 -1.821 14.266 1.00 91.00 84 ILE A O 1
ATOM 659 N N . ALA A 1 85 ? -14.609 -2.569 16.349 1.00 89.75 85 ALA A N 1
ATOM 660 C CA . ALA A 1 85 ? -13.358 -3.246 16.016 1.00 89.75 85 ALA A CA 1
ATOM 661 C C . ALA A 1 85 ? -13.546 -4.266 14.877 1.00 89.75 85 ALA A C 1
ATOM 663 O O . ALA A 1 85 ? -12.783 -4.256 13.913 1.00 89.75 85 ALA A O 1
ATOM 664 N N . ARG A 1 86 ? -14.605 -5.086 14.934 1.00 90.50 86 ARG A N 1
ATOM 665 C CA . ARG A 1 86 ? -14.924 -6.075 13.890 1.00 90.50 86 ARG A CA 1
ATOM 666 C C . ARG A 1 86 ? -15.257 -5.424 12.549 1.00 90.50 86 ARG A C 1
ATOM 668 O O . ARG A 1 86 ? -14.728 -5.859 11.530 1.00 90.50 86 ARG A O 1
ATOM 675 N N . LEU A 1 87 ? -16.085 -4.378 12.544 1.00 89.56 87 LEU A N 1
ATOM 676 C CA . LEU A 1 87 ? -16.441 -3.646 11.323 1.00 89.56 87 LEU A CA 1
ATOM 677 C C . LEU A 1 87 ? -15.209 -3.012 10.666 1.00 89.56 87 LEU A C 1
ATOM 679 O O . LEU A 1 87 ? -15.046 -3.102 9.453 1.00 89.56 87 LEU A O 1
ATOM 683 N N . MET A 1 88 ? -14.308 -2.431 11.461 1.00 90.06 88 MET A N 1
ATOM 684 C CA . MET A 1 88 ? -13.078 -1.814 10.958 1.00 90.06 88 MET A CA 1
ATOM 685 C C . MET A 1 88 ? -12.081 -2.846 10.423 1.00 90.06 88 MET A C 1
ATOM 687 O O . MET A 1 88 ? -11.424 -2.589 9.411 1.00 90.06 88 MET A O 1
ATOM 691 N N . SER A 1 89 ? -11.992 -4.025 11.046 1.00 89.88 89 SER A N 1
ATOM 692 C CA . SER A 1 89 ? -11.204 -5.146 10.522 1.00 89.88 89 SER A CA 1
ATOM 693 C C . SER A 1 89 ? -11.778 -5.689 9.212 1.00 89.88 89 SER A C 1
ATOM 695 O O . SER A 1 89 ? -11.015 -5.917 8.277 1.00 89.88 89 SER A O 1
ATOM 697 N N . LEU A 1 90 ? -13.103 -5.845 9.115 1.00 89.38 90 LEU A N 1
ATOM 698 C CA . LEU A 1 90 ? -13.778 -6.326 7.904 1.00 89.38 90 LEU A CA 1
ATOM 699 C C . LEU A 1 90 ? -13.622 -5.322 6.754 1.00 89.38 90 LEU A C 1
ATOM 701 O O . LEU A 1 90 ? -13.254 -5.703 5.648 1.00 89.38 90 LEU A O 1
ATOM 705 N N . LEU A 1 91 ? -13.803 -4.029 7.029 1.00 87.88 91 LEU A N 1
ATOM 706 C CA . LEU A 1 91 ? -13.599 -2.965 6.049 1.00 87.88 91 LEU A CA 1
ATOM 707 C C . LEU A 1 91 ? -12.149 -2.918 5.550 1.00 87.88 91 LEU A C 1
ATOM 709 O O . LEU A 1 91 ? -11.921 -2.872 4.344 1.00 87.88 91 LEU A O 1
ATOM 713 N N . SER A 1 92 ? -11.173 -2.987 6.461 1.00 88.81 92 SER A N 1
ATOM 714 C CA . SER A 1 92 ? -9.751 -3.082 6.100 1.00 88.81 92 SER A CA 1
ATOM 715 C C . SER A 1 92 ? -9.481 -4.290 5.201 1.00 88.81 92 SER A C 1
ATOM 717 O O . SER A 1 92 ? -8.846 -4.142 4.160 1.00 88.81 92 SER A O 1
ATOM 719 N N . ALA A 1 93 ? -10.002 -5.466 5.564 1.00 86.44 93 ALA A N 1
ATOM 720 C CA . ALA A 1 93 ? -9.842 -6.687 4.780 1.00 86.44 93 ALA A CA 1
ATOM 721 C C . ALA A 1 93 ? -10.434 -6.546 3.369 1.00 86.44 93 ALA A C 1
ATOM 723 O O . ALA A 1 93 ? -9.732 -6.820 2.403 1.00 86.44 93 ALA A O 1
ATOM 724 N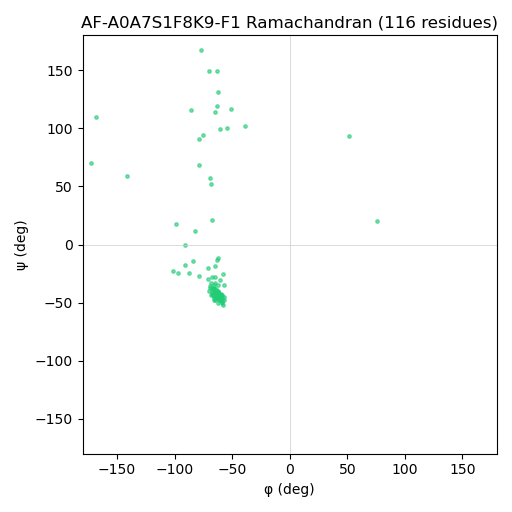 N . MET A 1 94 ? -11.663 -6.031 3.232 1.00 83.19 94 MET A N 1
ATOM 725 C CA . MET A 1 94 ? -12.293 -5.812 1.921 1.00 83.19 94 MET A CA 1
ATOM 726 C C . MET A 1 94 ? -11.472 -4.884 1.026 1.00 83.19 94 MET A C 1
ATOM 728 O O . MET A 1 94 ? -11.288 -5.160 -0.156 1.00 83.19 94 MET A O 1
ATOM 732 N N . MET A 1 95 ? -10.954 -3.787 1.581 1.00 84.38 95 MET A N 1
ATOM 733 C CA . MET A 1 95 ? -10.167 -2.829 0.803 1.00 84.38 95 MET A CA 1
ATOM 734 C C . MET A 1 95 ? -8.834 -3.426 0.345 1.00 84.38 95 MET A C 1
ATOM 736 O O . MET A 1 95 ? -8.420 -3.177 -0.786 1.00 84.38 95 MET A O 1
ATOM 740 N N . LEU A 1 96 ? -8.188 -4.246 1.181 1.00 84.25 96 LEU A N 1
ATOM 741 C CA . LEU A 1 96 ? -6.991 -4.989 0.784 1.00 84.25 96 LEU A CA 1
ATOM 742 C C . LEU A 1 96 ? -7.305 -6.045 -0.286 1.00 84.25 96 LEU A C 1
ATOM 744 O O . LEU A 1 96 ? -6.576 -6.126 -1.269 1.00 84.25 96 LEU A O 1
ATOM 748 N N . THR A 1 97 ? -8.397 -6.800 -0.146 1.00 83.38 97 THR A N 1
ATOM 749 C CA . THR A 1 97 ? -8.819 -7.813 -1.130 1.00 83.38 97 THR A CA 1
ATOM 750 C C . THR A 1 97 ? -9.142 -7.196 -2.492 1.00 83.38 97 THR A C 1
ATOM 752 O O . THR A 1 97 ? -8.763 -7.753 -3.525 1.00 83.38 97 THR A O 1
ATOM 755 N N . HIS A 1 98 ? -9.788 -6.027 -2.501 1.00 78.62 98 HIS A N 1
ATOM 756 C CA . HIS A 1 98 ? -10.053 -5.270 -3.724 1.00 78.62 98 HIS A CA 1
ATOM 757 C C . HIS A 1 98 ? -8.750 -4.774 -4.372 1.00 78.62 98 HIS A C 1
ATOM 759 O O . HIS A 1 98 ? -8.574 -4.861 -5.586 1.00 78.62 98 HIS A O 1
ATOM 765 N N . LEU A 1 99 ? -7.795 -4.302 -3.561 1.00 81.38 99 LEU A N 1
ATOM 766 C CA . LEU A 1 99 ? -6.495 -3.832 -4.042 1.00 81.38 99 LEU A CA 1
ATOM 767 C C . LEU A 1 99 ? -5.609 -4.960 -4.590 1.00 81.38 99 LEU A C 1
ATOM 769 O O . LEU A 1 99 ? -4.850 -4.736 -5.531 1.00 81.38 99 LEU A O 1
ATOM 77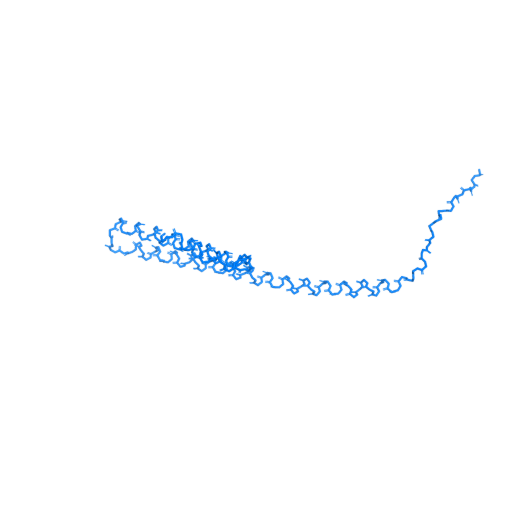3 N N . GLU A 1 100 ? -5.714 -6.163 -4.025 1.00 81.88 100 GLU A N 1
ATOM 774 C CA . GLU A 1 100 ? -5.030 -7.365 -4.517 1.00 81.88 100 GLU A CA 1
ATOM 775 C C . GLU A 1 100 ? -5.493 -7.751 -5.937 1.00 81.88 100 GLU A C 1
ATOM 777 O O . GLU A 1 100 ? -4.819 -8.509 -6.632 1.00 81.88 100 GLU A O 1
ATOM 782 N N . GLY A 1 101 ? -6.595 -7.165 -6.422 1.00 69.69 101 GLY A N 1
ATOM 783 C CA . GLY A 1 101 ? -7.107 -7.401 -7.769 1.00 69.69 101 GLY A CA 1
ATOM 784 C C . GLY A 1 101 ? -7.809 -8.750 -7.903 1.00 69.69 101 GLY A C 1
ATOM 785 O O . GLY A 1 101 ? -7.973 -9.242 -9.018 1.00 69.69 101 GLY A O 1
ATOM 786 N N . THR A 1 102 ? -8.242 -9.340 -6.785 1.00 58.16 102 THR A N 1
ATOM 787 C CA . THR A 1 102 ? -8.968 -10.622 -6.746 1.00 58.16 102 THR A CA 1
ATOM 788 C C . THR A 1 102 ? -10.257 -10.581 -7.583 1.00 58.16 102 THR A C 1
ATOM 790 O O . THR A 1 102 ? -10.656 -11.596 -8.152 1.00 58.16 102 THR A O 1
ATOM 793 N N . ASP A 1 103 ? -10.832 -9.391 -7.787 1.00 54.19 103 ASP A N 1
ATOM 794 C CA . ASP A 1 103 ? -11.991 -9.157 -8.662 1.00 54.19 103 ASP A CA 1
ATOM 795 C C . ASP A 1 103 ? -11.707 -9.425 -10.155 1.00 54.19 103 ASP A C 1
ATOM 797 O O . ASP A 1 103 ? -12.634 -9.635 -10.936 1.00 54.19 103 ASP A O 1
ATOM 801 N N . ALA A 1 104 ? -10.437 -9.455 -10.578 1.00 50.94 104 ALA A N 1
ATOM 802 C CA . ALA A 1 104 ? -10.057 -9.767 -11.957 1.00 50.94 104 ALA A CA 1
ATOM 803 C C . ALA A 1 104 ? -9.968 -11.280 -12.241 1.00 50.94 104 ALA A C 1
ATOM 805 O O . ALA A 1 104 ? -9.897 -11.670 -13.407 1.00 50.94 104 ALA A O 1
ATOM 806 N N . MET A 1 105 ? -9.952 -12.128 -11.203 1.00 48.19 105 MET A N 1
ATOM 807 C CA . MET A 1 105 ? -9.729 -13.574 -11.343 1.00 48.19 105 MET A CA 1
ATOM 808 C C . MET A 1 105 ? -11.032 -14.388 -11.360 1.00 48.19 105 MET A C 1
ATOM 810 O O . MET A 1 105 ? -11.051 -15.477 -11.928 1.00 48.19 105 MET A O 1
ATOM 814 N N . SER A 1 106 ? -12.123 -13.874 -10.783 1.00 48.59 106 SER A N 1
ATOM 815 C CA . SER A 1 106 ? -13.463 -14.456 -10.921 1.00 48.59 106 SER A CA 1
ATOM 816 C C . SER A 1 106 ? -14.519 -13.470 -10.390 1.00 48.59 106 SER A C 1
ATOM 818 O O . SER A 1 106 ? -14.588 -13.277 -9.174 1.00 48.59 106 SER A O 1
ATOM 820 N N . PRO A 1 107 ? -15.359 -12.847 -11.242 1.00 53.25 107 PRO A N 1
ATOM 821 C CA . PRO A 1 107 ? -16.443 -11.962 -10.789 1.00 53.25 107 PRO A CA 1
ATOM 822 C C . PRO A 1 107 ? -17.492 -12.690 -9.926 1.00 53.25 107 PRO A C 1
ATOM 824 O O . PRO A 1 107 ? -18.309 -12.050 -9.271 1.00 53.25 107 PRO A O 1
ATOM 827 N N . GLU A 1 108 ? -17.441 -14.023 -9.901 1.00 54.59 108 GLU A N 1
ATOM 828 C CA . GLU A 1 108 ? -18.344 -14.910 -9.171 1.00 54.59 108 GLU A CA 1
ATOM 829 C C . GLU A 1 108 ? -17.999 -14.998 -7.665 1.00 54.59 108 GLU A C 1
ATOM 831 O O . GLU A 1 108 ? -18.876 -15.257 -6.854 1.00 54.59 108 GLU A O 1
ATOM 836 N N . THR A 1 109 ? -16.735 -14.787 -7.260 1.00 55.25 109 THR A N 1
ATOM 837 C CA . THR A 1 109 ? -16.261 -15.105 -5.889 1.00 55.25 109 THR A CA 1
ATOM 838 C C . THR A 1 109 ? -16.142 -13.882 -4.970 1.00 55.25 109 THR A C 1
ATOM 840 O O . THR A 1 109 ? -16.189 -14.018 -3.749 1.00 55.25 109 THR A O 1
ATOM 843 N N . GLY A 1 110 ? -16.009 -12.674 -5.531 1.00 53.47 110 GLY A N 1
ATOM 844 C CA . GLY A 1 110 ? -15.821 -11.442 -4.747 1.00 53.47 110 GLY A CA 1
ATOM 845 C C . GLY A 1 110 ? -17.024 -11.074 -3.867 1.00 53.47 110 GLY A C 1
ATOM 846 O O . GLY A 1 110 ? -16.846 -10.578 -2.756 1.00 53.47 110 GLY A O 1
ATOM 847 N N . TYR A 1 111 ? -18.243 -11.373 -4.325 1.00 54.28 111 TYR A N 1
ATOM 848 C CA . TYR A 1 111 ? -19.474 -11.147 -3.556 1.00 54.28 111 TYR A CA 1
ATOM 849 C C . TYR A 1 111 ? -19.842 -12.327 -2.644 1.00 54.28 111 TYR A C 1
ATOM 851 O O . TYR A 1 111 ? -20.454 -12.117 -1.600 1.00 54.28 111 TYR A O 1
ATOM 859 N N . ASP A 1 112 ? -19.385 -13.537 -2.976 1.00 54.94 112 ASP A N 1
ATOM 860 C CA . ASP A 1 112 ? -19.655 -14.770 -2.222 1.00 54.94 112 ASP A CA 1
ATOM 861 C C . ASP A 1 112 ? -18.983 -14.772 -0.834 1.00 54.94 112 ASP A C 1
ATOM 863 O O . ASP A 1 112 ? -19.496 -15.352 0.120 1.00 54.94 112 ASP A O 1
ATOM 867 N N . LEU A 1 113 ? -17.856 -14.061 -0.669 1.00 58.34 113 LEU A N 1
ATOM 868 C CA . LEU A 1 113 ? -17.186 -13.925 0.634 1.00 58.34 113 LEU A CA 1
ATOM 869 C C . LEU A 1 113 ? -18.045 -13.162 1.665 1.00 58.34 113 LEU A C 1
ATOM 871 O O . LEU A 1 113 ? -17.907 -13.384 2.868 1.00 58.34 113 LEU A O 1
ATOM 875 N N . LEU A 1 114 ? -18.922 -12.264 1.203 1.00 58.28 114 LEU A N 1
ATOM 876 C CA . LEU A 1 114 ? -19.850 -11.511 2.054 1.00 58.28 114 LEU A CA 1
ATOM 877 C C . LEU A 1 114 ? -21.205 -12.220 2.217 1.00 58.28 114 LEU A C 1
ATOM 879 O O . LEU A 1 114 ? -21.921 -11.903 3.165 1.00 58.28 114 LEU A O 1
ATOM 883 N N . ASP A 1 115 ? -21.527 -13.181 1.342 1.00 57.47 115 ASP A N 1
ATOM 884 C CA . ASP A 1 115 ? -22.804 -13.915 1.300 1.00 57.47 115 ASP A CA 1
ATOM 885 C C . ASP A 1 115 ? -22.751 -15.302 1.977 1.00 57.47 115 ASP A C 1
ATOM 887 O O . ASP A 1 115 ? -23.643 -16.131 1.827 1.00 57.47 115 ASP A O 1
ATOM 891 N N . LEU A 1 116 ? -21.742 -15.562 2.820 1.00 54.38 116 LEU A N 1
ATOM 892 C CA . LEU A 1 116 ? -21.637 -16.778 3.656 1.00 54.38 116 LEU A CA 1
ATOM 893 C C . LEU A 1 116 ? -22.705 -16.867 4.775 1.00 54.38 116 LEU A C 1
ATOM 895 O O . LEU A 1 116 ? -22.524 -17.562 5.776 1.00 54.38 116 LEU A O 1
ATOM 899 N N . GLY A 1 117 ? -23.814 -16.147 4.622 1.00 53.28 117 GLY A N 1
ATOM 900 C CA . GLY A 1 117 ? -24.917 -16.062 5.563 1.00 53.28 117 GLY A CA 1
ATOM 901 C C . GLY A 1 117 ? -26.273 -16.030 4.862 1.00 53.28 117 GLY A C 1
ATOM 902 O O . GLY A 1 117 ? -27.031 -15.086 5.079 1.00 53.28 117 GLY A O 1
ATOM 903 N N . SER A 1 118 ? -26.593 -17.067 4.081 1.00 38.28 118 SER A N 1
ATOM 904 C CA . SER A 1 118 ? -27.980 -17.489 3.825 1.00 38.28 118 SER A CA 1
ATOM 905 C C . SER A 1 118 ? -28.160 -18.989 4.041 1.00 38.28 118 SER A C 1
ATOM 907 O O . SER A 1 118 ? -27.210 -19.754 3.757 1.00 38.28 118 SER A O 1
#

InterPro domains:
  IPR044669 Voltage-dependent anion channel-forming protein YneE/VCCN1/2-like [PF25539] (12-103)